Protein AF-A0A9J7NCS4-F1 (afdb_monomer_lite)

pLDDT: mean 70.05, std 16.65, range [38.34, 91.81]

Radius of gyration: 32.11 Å; chains: 1; bounding box: 104×28×66 Å

Foldseek 3Di:
DDDDDDDDDDDDDPDPPPPPPDPPPPCPPPDPPPLAFAADPADPPRGHDAQDWDWGADDLFIWIWHQHSVYIDTDGDFAAWADEDPLCCVPPNIGGAQDWDWDDSDVQWIWIWGHPGHHTDTDTDGPPDPPD

Organism: Branchiostoma floridae (NCBI:txid7739)

Sequence (132 aa):
MFQLTVLLVVVTVASAATIATRPTTTFRPTTTYYVPGCESQMSWPTQHGLGETWHEQFEGFCQDCVCLATGKQCEPCPPRECFRPMDILYGHGILAAGESAIIELSPDNCVLCHCQDYWAQCNDYPCDGIIA

Structure (mmCIF, N/CA/C/O backbone):
data_AF-A0A9J7NCS4-F1
#
_entry.id   AF-A0A9J7NCS4-F1
#
loop_
_atom_site.group_PDB
_atom_site.id
_atom_site.type_symbol
_atom_site.label_atom_id
_atom_site.label_alt_id
_atom_site.label_comp_id
_atom_site.label_asym_id
_atom_site.label_entity_id
_atom_site.label_seq_id
_atom_site.pdbx_PDB_ins_code
_atom_site.Cartn_x
_atom_site.Cartn_y
_atom_site.Cartn_z
_atom_site.occupancy
_atom_site.B_iso_or_equiv
_atom_site.auth_seq_id
_atom_site.auth_comp_id
_atom_site.auth_asym_id
_atom_site.auth_atom_id
_atom_site.pdbx_PDB_model_num
ATOM 1 N N . MET A 1 1 ? -83.561 -10.449 1.401 1.00 42.81 1 MET A N 1
ATOM 2 C CA . MET A 1 1 ? -82.739 -9.274 1.756 1.00 42.81 1 MET A CA 1
ATOM 3 C C . MET A 1 1 ? -82.250 -9.482 3.179 1.00 42.81 1 MET A C 1
ATOM 5 O O . MET A 1 1 ? -83.057 -9.390 4.090 1.00 42.81 1 MET A O 1
ATOM 9 N N . PHE A 1 2 ? -80.988 -9.867 3.361 1.00 38.34 2 PHE A N 1
ATOM 10 C CA . PHE A 1 2 ? -80.372 -10.026 4.681 1.00 38.34 2 PHE A CA 1
ATOM 11 C C . PHE A 1 2 ? -79.379 -8.875 4.866 1.00 38.34 2 PHE A C 1
ATOM 13 O O . PHE A 1 2 ? -78.442 -8.754 4.081 1.00 38.34 2 PHE A O 1
ATOM 20 N N . GLN A 1 3 ? -79.619 -8.004 5.850 1.00 41.12 3 GLN A N 1
ATOM 21 C CA . GLN A 1 3 ? -78.653 -6.997 6.289 1.00 41.12 3 GLN A CA 1
ATOM 22 C C . GLN A 1 3 ? -77.806 -7.588 7.419 1.00 41.12 3 GLN A C 1
ATOM 24 O O . GLN A 1 3 ? -78.346 -8.022 8.433 1.00 41.12 3 GLN A O 1
ATOM 29 N N . LEU A 1 4 ? -76.485 -7.616 7.227 1.00 42.12 4 LEU A N 1
ATOM 30 C CA . LEU A 1 4 ? -75.518 -7.907 8.282 1.00 42.12 4 LEU A CA 1
ATOM 31 C C . LEU A 1 4 ? -75.200 -6.610 9.033 1.00 42.12 4 LEU A C 1
ATOM 33 O O . LEU A 1 4 ? -74.600 -5.695 8.474 1.00 42.12 4 LEU A O 1
ATOM 37 N N . THR A 1 5 ? -75.567 -6.548 10.308 1.00 57.81 5 THR A N 1
ATOM 38 C CA . THR A 1 5 ? -75.100 -5.527 11.250 1.00 57.81 5 THR A CA 1
ATOM 39 C C . THR A 1 5 ? -73.780 -5.991 11.863 1.00 57.81 5 THR A C 1
ATOM 41 O O . THR A 1 5 ? -73.739 -6.962 12.615 1.00 57.81 5 THR A O 1
ATOM 44 N N . VAL A 1 6 ? -72.684 -5.307 11.534 1.00 49.38 6 VAL A N 1
ATOM 45 C CA . VAL A 1 6 ? -71.360 -5.556 12.122 1.00 49.38 6 VAL A CA 1
ATOM 46 C C . VAL A 1 6 ? -71.248 -4.756 13.422 1.00 49.38 6 VAL A C 1
ATOM 48 O O . VAL A 1 6 ? -71.234 -3.527 13.397 1.00 49.38 6 VAL A O 1
ATOM 51 N N . LEU A 1 7 ? -71.188 -5.451 14.562 1.00 41.81 7 LEU A N 1
ATOM 52 C CA . LEU A 1 7 ? -70.916 -4.850 15.869 1.00 41.81 7 LEU A CA 1
ATOM 53 C C . LEU A 1 7 ? -69.405 -4.597 16.008 1.00 41.81 7 LEU A C 1
ATOM 55 O O . LEU A 1 7 ? -68.617 -5.536 16.111 1.00 41.81 7 LEU A O 1
ATOM 59 N N . LEU A 1 8 ? -69.000 -3.328 16.021 1.00 43.75 8 LEU A N 1
ATOM 60 C CA . LEU A 1 8 ? -67.638 -2.907 16.355 1.00 43.75 8 LEU A CA 1
ATOM 61 C C . LEU A 1 8 ? -67.464 -2.908 17.879 1.00 43.75 8 LEU A C 1
ATOM 63 O O . LEU A 1 8 ? -68.004 -2.052 18.578 1.00 43.75 8 LEU A O 1
ATOM 67 N N . VAL A 1 9 ? -66.702 -3.872 18.396 1.00 43.19 9 VAL A N 1
ATOM 68 C CA . VAL A 1 9 ? -66.280 -3.907 19.802 1.00 43.19 9 VAL A CA 1
ATOM 69 C C . VAL A 1 9 ? -65.048 -3.014 19.953 1.00 43.19 9 VAL A C 1
ATOM 71 O O . VAL A 1 9 ? -63.955 -3.367 19.518 1.00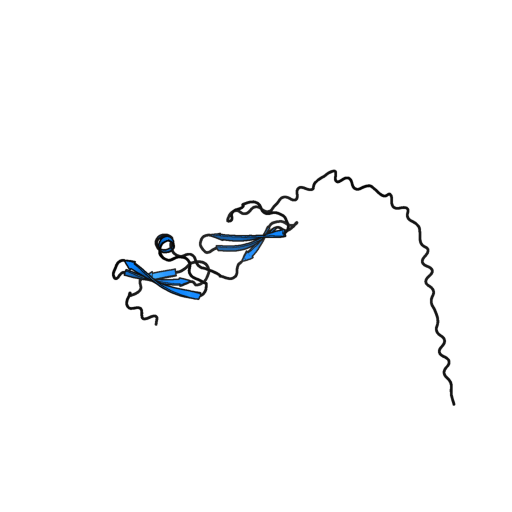 43.19 9 VAL A O 1
ATOM 74 N N . VAL A 1 10 ? -65.227 -1.840 20.558 1.00 46.53 10 VAL A N 1
ATOM 75 C CA . VAL A 1 10 ? -64.127 -0.940 20.927 1.00 46.53 10 VAL A CA 1
ATOM 76 C C . VAL A 1 10 ? -63.575 -1.385 22.279 1.00 46.53 10 VAL A C 1
ATOM 78 O O . VAL A 1 10 ? -64.222 -1.218 23.310 1.00 46.53 10 VAL A O 1
ATOM 81 N N . VAL A 1 11 ? -62.376 -1.964 22.280 1.00 46.53 11 VAL A N 1
ATOM 82 C CA . 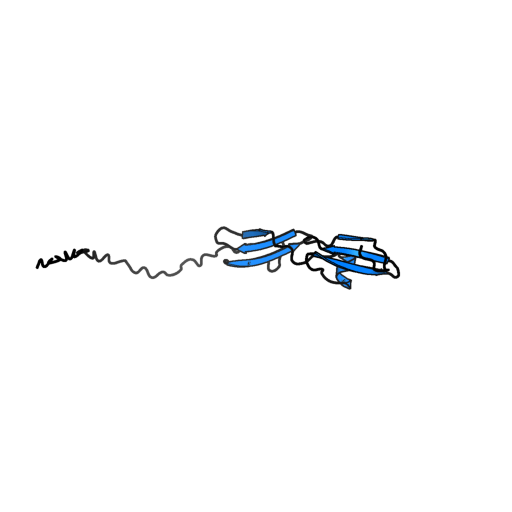VAL A 1 11 ? -61.633 -2.282 23.506 1.00 46.53 11 VAL A CA 1
ATOM 83 C C . VAL A 1 11 ? -60.864 -1.030 23.927 1.00 46.53 11 VAL A C 1
ATOM 85 O O . VAL A 1 11 ? -59.835 -0.696 23.345 1.00 46.53 11 VAL A O 1
ATOM 88 N N . THR A 1 12 ? -61.365 -0.309 24.928 1.00 48.91 12 THR A N 1
ATOM 89 C CA . THR A 1 12 ? -60.632 0.801 25.549 1.00 48.91 12 THR A CA 1
ATOM 90 C C . THR A 1 12 ? -59.644 0.246 26.569 1.00 48.91 12 THR A C 1
ATOM 92 O O . THR A 1 12 ? -60.041 -0.213 27.641 1.00 48.91 12 THR A O 1
ATOM 95 N N . VAL A 1 13 ? -58.353 0.284 26.248 1.00 46.62 13 VAL A N 1
ATOM 96 C CA . VAL A 1 13 ? -57.288 -0.043 27.201 1.00 46.62 13 VAL A CA 1
ATOM 97 C C . VAL A 1 13 ? -57.092 1.162 28.123 1.00 46.62 13 VAL A C 1
ATOM 99 O O . VAL A 1 13 ? -56.501 2.168 27.736 1.00 46.62 13 VAL A O 1
ATOM 102 N N . ALA A 1 14 ? -57.633 1.087 29.339 1.00 44.09 14 ALA A N 1
ATOM 103 C CA . ALA A 1 14 ? -57.356 2.056 30.393 1.00 44.09 14 ALA A CA 1
ATOM 104 C C . ALA A 1 14 ? -55.980 1.748 31.002 1.00 44.09 14 ALA A C 1
ATOM 106 O O . ALA A 1 14 ? -55.863 0.997 31.969 1.00 44.09 14 ALA A O 1
ATOM 107 N N . SER A 1 15 ? -54.923 2.303 30.416 1.00 48.19 15 SER A N 1
ATOM 108 C CA . SER A 1 15 ? -53.588 2.257 31.011 1.00 48.19 15 SER A CA 1
ATOM 109 C C . SER A 1 15 ? -53.519 3.301 32.124 1.00 48.19 15 SER A C 1
ATOM 111 O O . SER A 1 15 ? -53.466 4.501 31.858 1.00 48.19 15 SER A O 1
ATOM 113 N N . ALA A 1 16 ? -53.553 2.846 33.376 1.00 43.69 16 ALA A N 1
ATOM 114 C CA . ALA A 1 16 ? -53.290 3.678 34.541 1.00 43.69 16 ALA A CA 1
ATOM 115 C C . ALA A 1 16 ? -51.898 4.317 34.400 1.00 43.69 16 ALA A C 1
ATOM 117 O O . ALA A 1 16 ? -50.878 3.636 34.480 1.00 43.69 16 ALA A O 1
ATOM 118 N N . ALA A 1 17 ? -51.858 5.627 34.157 1.00 40.81 17 ALA A N 1
ATOM 119 C CA . ALA A 1 17 ? -50.626 6.399 34.168 1.00 40.81 17 ALA A CA 1
ATOM 120 C C . ALA A 1 17 ? -50.177 6.568 35.624 1.00 40.81 17 ALA A C 1
ATOM 122 O O . ALA A 1 17 ? -50.567 7.509 36.314 1.00 40.81 17 ALA A O 1
ATOM 123 N N . THR A 1 18 ? -49.365 5.636 36.116 1.00 46.00 18 THR A N 1
ATOM 124 C CA . THR A 1 18 ? -48.553 5.867 37.308 1.00 46.00 18 THR A CA 1
ATOM 125 C C . THR A 1 18 ? -47.560 6.974 36.973 1.00 46.00 18 THR A C 1
ATOM 127 O O . THR A 1 18 ? -46.587 6.768 36.249 1.00 46.00 18 THR A O 1
ATOM 130 N N . ILE A 1 19 ? -47.825 8.179 37.478 1.00 46.31 19 ILE A N 1
ATOM 131 C CA . ILE A 1 19 ? -46.886 9.299 37.423 1.00 46.31 19 ILE A CA 1
ATOM 132 C C . ILE A 1 19 ? -45.726 8.942 38.355 1.00 46.31 19 ILE A C 1
ATOM 134 O O . ILE A 1 19 ? -45.731 9.252 39.543 1.00 46.31 19 ILE A O 1
ATOM 138 N N . ALA A 1 20 ? -44.732 8.244 37.814 1.00 44.00 20 ALA A N 1
ATOM 139 C CA . ALA A 1 20 ? -43.420 8.168 38.423 1.00 44.00 20 ALA A CA 1
ATOM 140 C C . ALA A 1 20 ? -42.763 9.537 38.220 1.00 44.00 20 ALA A C 1
ATOM 142 O O . ALA A 1 20 ? -42.291 9.860 37.128 1.00 44.00 20 ALA A O 1
ATOM 143 N N . THR A 1 21 ? -42.763 10.372 39.258 1.00 45.81 21 THR A N 1
ATOM 144 C CA . THR A 1 21 ? -41.918 11.566 39.328 1.00 45.81 21 THR A CA 1
ATOM 145 C C . THR A 1 21 ? -40.460 11.117 39.282 1.00 45.81 21 THR A C 1
ATOM 147 O O . THR A 1 21 ? -39.836 10.814 40.296 1.00 45.81 21 THR A O 1
ATOM 150 N N . ARG A 1 22 ? -39.918 11.020 38.065 1.00 45.09 22 ARG A N 1
ATOM 151 C CA . ARG A 1 22 ? -38.496 10.793 37.825 1.00 45.09 22 ARG A CA 1
ATOM 152 C C . ARG A 1 22 ? -37.751 11.995 38.410 1.00 45.09 22 ARG A C 1
ATOM 154 O O . ARG A 1 22 ? -38.031 13.114 37.979 1.00 45.09 22 ARG A O 1
ATOM 161 N N . PRO A 1 23 ? -36.823 11.817 39.363 1.00 44.28 23 PRO A N 1
ATOM 162 C CA . PRO A 1 23 ? -35.970 12.920 39.763 1.00 44.28 23 PRO A CA 1
ATOM 163 C C . PRO A 1 23 ? -35.190 13.364 38.523 1.00 44.28 23 PRO A C 1
ATOM 165 O O . PRO A 1 23 ? -34.471 12.572 37.911 1.00 44.28 23 PRO A O 1
ATOM 168 N N . THR A 1 24 ? -35.361 14.621 38.115 1.00 47.25 24 THR A N 1
ATOM 169 C CA . THR A 1 24 ? -34.471 15.285 37.163 1.00 47.25 24 THR A CA 1
ATOM 170 C C . THR A 1 24 ? -33.130 15.470 37.855 1.00 47.25 24 THR A C 1
ATOM 172 O O . THR A 1 24 ? -32.820 16.520 38.409 1.00 47.25 24 THR A O 1
ATOM 175 N N . THR A 1 25 ? -32.326 14.411 37.861 1.00 47.41 25 THR A N 1
ATOM 176 C CA . THR A 1 25 ? -30.895 14.531 38.094 1.00 47.41 25 THR A CA 1
ATOM 177 C C . THR A 1 25 ? -30.335 15.326 36.929 1.00 47.41 25 THR A C 1
ATOM 179 O O . THR A 1 25 ? -30.209 14.808 35.818 1.00 47.41 25 THR A O 1
ATOM 182 N N . THR A 1 26 ? -30.047 16.602 37.169 1.00 48.09 26 THR A N 1
ATOM 183 C CA . THR A 1 26 ? -29.232 17.421 36.280 1.00 48.09 26 THR A CA 1
ATOM 184 C C . THR A 1 26 ? -27.916 16.679 36.093 1.00 48.09 26 THR A C 1
ATOM 186 O O . THR A 1 26 ? -27.114 16.586 37.023 1.00 48.09 26 THR A O 1
ATOM 189 N N . PHE A 1 27 ? -27.732 16.066 34.924 1.00 46.50 27 PHE A N 1
ATOM 190 C CA . PHE A 1 27 ? -26.508 15.360 34.578 1.00 46.50 27 PHE A CA 1
ATOM 191 C C . PHE A 1 27 ? -25.410 16.412 34.451 1.00 46.50 27 PHE A C 1
ATOM 193 O O . PHE A 1 27 ? -25.237 17.045 33.414 1.00 46.50 27 PHE A O 1
ATOM 200 N N . ARG A 1 28 ? -24.715 16.672 35.554 1.00 44.41 28 ARG A N 1
ATOM 201 C CA . ARG A 1 28 ? -23.448 17.384 35.528 1.00 44.41 28 ARG A CA 1
ATOM 202 C C . ARG A 1 28 ? -22.431 16.333 35.083 1.00 44.41 28 ARG A C 1
ATOM 204 O O . ARG A 1 28 ? -22.267 15.364 35.821 1.00 44.41 28 ARG A O 1
ATOM 211 N N . PRO A 1 29 ? -21.805 16.441 33.899 1.00 44.59 29 PRO A N 1
ATOM 212 C CA . PRO A 1 29 ? -20.784 15.484 33.504 1.00 44.59 29 PRO A CA 1
ATOM 213 C C . PRO A 1 29 ? -19.593 15.676 34.446 1.00 44.59 29 PRO A C 1
ATOM 215 O O . PRO A 1 29 ? -18.776 16.572 34.266 1.00 44.59 29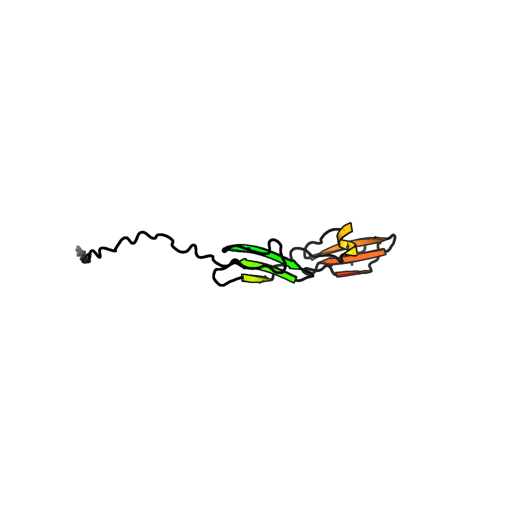 PRO A O 1
ATOM 218 N N . THR A 1 30 ? -19.531 14.885 35.516 1.00 51.28 30 THR A N 1
ATOM 219 C CA . THR A 1 30 ? -18.413 14.886 36.474 1.00 51.28 30 THR A CA 1
ATOM 220 C C . THR A 1 30 ? -17.226 14.069 35.966 1.00 51.28 30 THR A C 1
ATOM 222 O O . THR A 1 30 ? -16.208 13.963 36.641 1.00 51.28 30 THR A O 1
ATOM 225 N N . THR A 1 31 ? -17.344 13.499 34.771 1.00 49.25 31 THR A N 1
ATOM 226 C CA . THR A 1 31 ? -16.296 12.748 34.093 1.00 49.25 31 THR A CA 1
ATOM 227 C C . THR A 1 31 ? -16.495 12.957 32.601 1.00 49.25 31 THR A C 1
ATOM 229 O O . THR A 1 31 ? -17.412 12.404 31.997 1.00 49.25 31 THR A O 1
ATOM 232 N N . THR A 1 32 ? -15.651 13.782 31.986 1.00 48.28 32 THR A N 1
ATOM 233 C CA . THR A 1 32 ? -15.359 13.608 30.565 1.00 48.28 32 THR A CA 1
ATOM 234 C C . THR A 1 32 ? -14.753 12.214 30.486 1.00 48.28 32 THR A C 1
ATOM 236 O O . THR A 1 32 ? -13.625 12.022 30.934 1.00 48.28 32 THR A O 1
ATOM 239 N N . TYR A 1 33 ? -15.529 11.211 30.068 1.00 43.34 33 TYR A N 1
ATOM 240 C CA . TYR A 1 33 ? -14.971 9.896 29.790 1.00 43.34 33 TYR A CA 1
ATOM 241 C C . TYR A 1 33 ? -13.938 10.124 28.696 1.00 43.34 33 TYR A C 1
ATOM 243 O O . TYR A 1 33 ? -14.293 10.382 27.547 1.00 43.34 33 TYR A O 1
ATOM 251 N N . TYR A 1 34 ? -12.665 10.135 29.079 1.00 48.91 34 TYR A N 1
ATOM 252 C CA . TYR A 1 34 ? -11.580 10.035 28.129 1.00 48.91 34 TYR A CA 1
ATOM 253 C C . TYR A 1 34 ? -11.741 8.648 27.533 1.00 48.91 34 TYR A C 1
ATOM 255 O O . TYR A 1 34 ? -11.371 7.660 28.165 1.00 48.91 34 TYR A O 1
ATOM 263 N N . VAL A 1 35 ? -12.425 8.548 26.395 1.00 54.25 35 VAL A N 1
ATOM 264 C CA . VAL A 1 35 ? -12.393 7.293 25.664 1.00 54.25 35 VAL A CA 1
ATOM 265 C C . VAL A 1 35 ? -10.981 7.215 25.113 1.00 54.25 35 VAL A C 1
ATOM 267 O O . VAL A 1 35 ? -10.609 8.120 24.360 1.00 54.25 35 VAL A O 1
ATOM 270 N N . PRO A 1 36 ? -10.162 6.240 25.552 1.00 67.25 36 PRO A N 1
ATOM 271 C CA . PRO A 1 36 ? -8.821 6.118 25.022 1.00 67.25 36 PRO A CA 1
ATOM 272 C C . PRO A 1 36 ? -8.960 5.968 23.510 1.00 67.25 36 PRO A C 1
ATOM 274 O O . PRO A 1 36 ? -9.724 5.129 23.031 1.00 67.25 36 PRO A O 1
ATOM 277 N N . GLY A 1 37 ? -8.298 6.861 22.779 1.00 78.62 37 GLY A N 1
ATOM 278 C CA . GLY A 1 37 ? -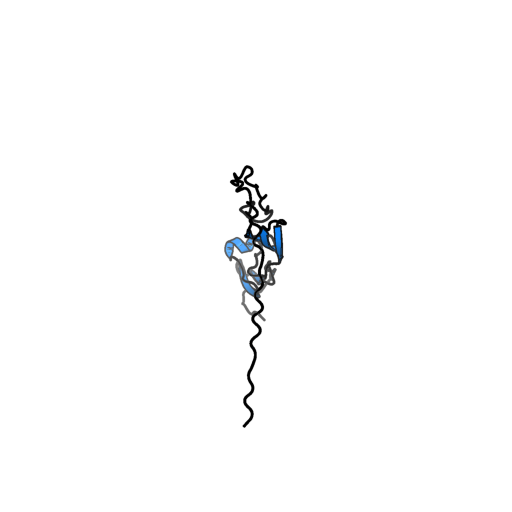8.189 6.742 21.337 1.00 78.62 37 GLY A CA 1
ATOM 279 C C . GLY A 1 37 ? -7.514 5.428 20.957 1.00 78.62 37 GLY A C 1
ATOM 280 O O . GLY A 1 37 ? -7.006 4.683 21.801 1.00 78.62 37 GLY A O 1
ATOM 281 N N . CYS A 1 38 ? -7.507 5.142 19.668 1.00 85.12 38 CYS A N 1
ATOM 282 C CA . CYS A 1 38 ? -6.794 3.998 19.137 1.00 85.12 38 CYS A CA 1
ATOM 283 C C . CYS A 1 38 ? -5.403 4.429 18.691 1.00 85.12 38 CYS A C 1
ATOM 285 O O . CYS A 1 38 ? -5.245 5.452 18.026 1.00 85.12 38 CYS A O 1
ATOM 287 N N . GLU A 1 39 ? -4.400 3.636 19.056 1.00 85.12 39 GLU A N 1
ATOM 288 C CA . GLU A 1 39 ? -3.026 3.868 18.632 1.00 85.12 39 GLU A CA 1
ATOM 289 C C . GLU A 1 39 ? -2.761 3.206 17.275 1.00 85.12 39 GLU A C 1
ATOM 291 O O . GLU A 1 39 ? -3.102 2.039 17.045 1.00 85.12 39 GLU A O 1
ATOM 296 N N . SER A 1 40 ? -2.126 3.960 16.386 1.00 81.50 40 SER A N 1
ATOM 297 C CA . SER A 1 40 ? -1.525 3.457 15.161 1.00 81.50 40 SER A CA 1
ATOM 298 C C . SER A 1 40 ? -0.019 3.310 15.342 1.00 81.50 40 SER A C 1
ATOM 300 O O . SER A 1 40 ? 0.654 4.211 15.841 1.00 81.50 40 SER A O 1
ATOM 302 N N . GLN A 1 41 ? 0.509 2.166 14.907 1.00 74.69 41 GLN A N 1
ATOM 303 C CA . GLN A 1 41 ? 1.950 1.898 14.881 1.00 74.69 41 GLN A CA 1
ATOM 304 C C . GLN A 1 41 ? 2.571 2.171 13.504 1.00 74.69 41 GLN A C 1
ATOM 306 O O . GLN A 1 41 ? 3.792 2.156 13.373 1.00 74.69 41 GLN A O 1
ATOM 311 N N . MET A 1 42 ? 1.742 2.381 12.475 1.00 71.44 42 MET A N 1
ATOM 312 C CA . MET A 1 42 ? 2.154 2.356 11.064 1.00 71.44 42 MET A CA 1
ATOM 313 C C . MET A 1 42 ? 1.625 3.549 10.254 1.00 71.44 42 MET A C 1
ATOM 315 O O . MET A 1 42 ? 1.897 3.650 9.063 1.00 71.44 42 MET A O 1
ATOM 319 N N . SER A 1 43 ? 0.891 4.470 10.879 1.00 67.56 43 SER A N 1
ATOM 320 C CA . SER A 1 43 ? 0.407 5.704 10.256 1.00 67.56 43 SER A CA 1
ATOM 321 C C . SER A 1 43 ? 0.644 6.909 11.161 1.00 67.56 43 SER A C 1
ATOM 323 O O . SER A 1 43 ? 0.705 6.799 12.385 1.00 67.56 43 SER A O 1
ATOM 325 N N . TRP A 1 44 ? 0.762 8.079 10.535 1.00 67.44 44 TRP A N 1
ATOM 326 C CA . TRP A 1 44 ? 0.710 9.372 11.211 1.00 67.44 44 TRP A CA 1
ATOM 327 C C . TRP A 1 44 ? -0.606 10.071 10.851 1.00 67.44 44 TRP A C 1
ATOM 329 O O . TRP A 1 44 ? -0.935 10.124 9.665 1.00 67.44 44 TRP A O 1
ATOM 339 N N . PRO A 1 45 ? -1.346 10.641 11.819 1.00 77.69 45 PRO A N 1
ATOM 340 C CA . PRO A 1 45 ? -1.066 10.682 13.261 1.00 77.69 45 PRO A CA 1
ATOM 341 C C . PRO A 1 45 ? -1.127 9.295 13.923 1.00 77.69 45 PRO A C 1
ATOM 343 O O . PRO A 1 45 ? -1.787 8.402 13.417 1.00 77.69 45 PRO A O 1
ATOM 346 N N . THR A 1 46 ? -0.430 9.119 15.051 1.00 83.06 46 THR A N 1
ATOM 347 C CA . THR A 1 46 ? -0.371 7.836 15.783 1.00 83.06 46 THR A CA 1
ATOM 348 C C . THR A 1 46 ? -1.537 7.631 16.750 1.00 83.06 46 THR A C 1
ATOM 350 O O . THR A 1 46 ? -1.648 6.581 17.371 1.00 83.06 46 THR A O 1
ATOM 353 N N . GLN A 1 47 ? -2.396 8.634 16.925 1.00 85.62 47 GLN A N 1
ATOM 354 C CA . GLN A 1 47 ? -3.529 8.611 17.847 1.00 85.62 47 GLN A CA 1
ATOM 355 C C . GLN A 1 47 ? -4.792 8.991 17.088 1.00 85.62 47 GLN A C 1
ATOM 357 O O . GLN A 1 47 ? -4.844 10.064 16.486 1.00 85.62 47 GLN A O 1
ATOM 362 N N . HIS A 1 48 ? -5.799 8.127 17.169 1.00 85.81 48 HIS A N 1
ATOM 363 C CA . HIS A 1 48 ? -7.067 8.271 16.464 1.00 85.81 48 HIS A CA 1
ATOM 364 C C . HIS A 1 48 ? -8.233 8.329 17.447 1.00 85.81 48 HIS A C 1
ATOM 366 O O . HIS A 1 48 ? -8.294 7.569 18.419 1.00 85.81 48 HIS A O 1
ATOM 372 N N . GLY A 1 49 ? -9.169 9.240 17.202 1.00 87.50 49 GLY A N 1
ATOM 373 C CA . GLY A 1 49 ? -10.384 9.377 17.996 1.00 87.50 49 GLY A CA 1
ATOM 374 C C . GLY A 1 49 ? -11.397 8.266 17.712 1.00 87.50 49 GLY A C 1
ATOM 375 O O . GLY A 1 49 ? -11.336 7.582 16.696 1.00 87.50 49 GLY A O 1
ATOM 376 N N . LEU A 1 50 ? -12.382 8.102 18.597 1.00 89.31 50 LEU A N 1
ATOM 377 C CA . LEU A 1 50 ? -13.507 7.200 18.340 1.00 89.31 50 LEU A CA 1
ATOM 378 C C . LEU A 1 50 ? -14.229 7.542 17.030 1.00 89.31 50 LEU A C 1
ATOM 380 O O . LEU A 1 50 ? -14.585 8.695 16.791 1.00 89.31 50 LEU A O 1
ATOM 384 N N . GLY A 1 51 ? -14.527 6.514 16.240 1.00 85.81 51 GLY A N 1
ATOM 385 C CA . GLY A 1 51 ? -15.182 6.621 14.938 1.00 85.81 51 GLY A CA 1
ATOM 386 C C . GLY A 1 51 ? -14.254 7.073 13.813 1.00 85.81 51 GLY A C 1
ATOM 387 O O . GLY A 1 51 ? -14.676 7.080 12.660 1.00 85.81 51 GLY A O 1
ATOM 388 N N . GLU A 1 52 ? -13.007 7.432 14.123 1.00 88.69 52 GLU A N 1
ATOM 389 C CA . GLU A 1 52 ? -12.012 7.761 13.114 1.00 88.69 52 GLU A CA 1
ATOM 390 C C . GLU A 1 52 ? -11.584 6.498 12.366 1.00 88.69 52 GLU A C 1
ATOM 392 O O . GLU A 1 52 ? -11.400 5.429 12.958 1.00 88.69 52 GLU A O 1
ATOM 397 N N . THR A 1 53 ? -11.435 6.649 11.054 1.00 89.62 53 THR A N 1
ATOM 398 C CA . THR A 1 53 ? -10.922 5.626 10.149 1.00 89.62 53 THR A CA 1
ATOM 399 C C . THR A 1 53 ? -9.615 6.101 9.547 1.00 89.62 53 THR A C 1
ATOM 401 O O . THR A 1 53 ? -9.526 7.257 9.126 1.00 89.62 53 THR A O 1
ATOM 404 N N . TRP A 1 54 ? -8.629 5.221 9.452 1.00 86.69 54 TRP A N 1
ATOM 405 C CA . TRP A 1 54 ? -7.337 5.544 8.860 1.00 86.69 54 TRP A CA 1
ATOM 406 C C . TRP A 1 54 ? -6.767 4.356 8.099 1.00 86.69 54 TRP A C 1
ATOM 408 O O . TRP A 1 54 ? -7.220 3.220 8.232 1.00 86.69 54 TRP A O 1
ATOM 418 N N . HIS A 1 55 ? -5.763 4.661 7.289 1.00 84.62 55 HIS A N 1
ATOM 419 C CA . HIS A 1 55 ? -5.089 3.715 6.425 1.00 84.62 55 HIS A CA 1
ATOM 420 C C . HIS A 1 55 ? -3.674 3.469 6.946 1.00 84.62 55 HIS A C 1
ATOM 422 O O . HIS A 1 55 ? -2.917 4.422 7.152 1.00 84.62 55 HIS A O 1
ATOM 428 N N . GLU A 1 56 ? -3.319 2.205 7.165 1.00 83.94 56 GLU A N 1
ATOM 429 C CA . GLU A 1 56 ? -1.960 1.790 7.513 1.00 83.94 56 GLU A CA 1
ATOM 430 C C . GLU A 1 56 ? -1.365 1.013 6.346 1.00 83.94 56 GLU A C 1
ATOM 432 O O . GLU A 1 56 ? -1.893 -0.031 5.966 1.00 83.94 56 GLU A O 1
ATOM 437 N N . GLN A 1 57 ? -0.254 1.513 5.803 1.00 74.88 57 GLN A N 1
ATOM 438 C CA . GLN A 1 57 ? 0.456 0.879 4.700 1.00 74.88 57 GLN A CA 1
ATOM 439 C C . GLN A 1 57 ? 1.958 0.868 4.985 1.00 74.88 57 GLN A C 1
ATOM 441 O O . GLN A 1 57 ? 2.568 1.923 5.171 1.00 74.88 57 GLN A O 1
ATOM 446 N N . PHE A 1 58 ? 2.558 -0.320 5.024 1.00 70.75 58 PHE A N 1
ATOM 447 C CA . PHE A 1 58 ? 3.998 -0.484 5.227 1.00 70.75 58 PHE A CA 1
ATOM 448 C C . PHE A 1 58 ? 4.497 -1.761 4.546 1.00 70.75 58 PHE A C 1
ATOM 450 O O . PHE A 1 58 ? 3.955 -2.828 4.803 1.00 70.75 58 PHE A O 1
ATOM 457 N N . GLU A 1 59 ? 5.515 -1.654 3.682 1.00 65.88 59 GLU A N 1
ATOM 458 C CA . GLU A 1 59 ? 6.220 -2.779 3.028 1.00 65.88 59 GLU A CA 1
ATOM 459 C C . GLU A 1 59 ? 5.335 -3.981 2.652 1.00 65.88 59 GLU A C 1
ATOM 461 O O . GLU A 1 59 ? 5.516 -5.102 3.123 1.00 65.88 59 GLU A O 1
ATOM 466 N N . GLY A 1 60 ? 4.344 -3.759 1.792 1.00 61.97 60 GLY A N 1
ATOM 467 C CA . GLY A 1 60 ? 3.508 -4.853 1.303 1.00 61.97 60 GLY A CA 1
ATOM 468 C C . GLY A 1 60 ? 2.362 -5.266 2.240 1.00 61.97 60 GLY A C 1
ATOM 469 O O . GLY A 1 60 ? 1.543 -6.103 1.868 1.00 61.97 60 GLY A O 1
ATOM 470 N N . PHE A 1 61 ? 2.280 -4.682 3.435 1.00 71.50 61 PHE A N 1
ATOM 471 C CA . PHE A 1 61 ? 1.167 -4.831 4.363 1.00 71.50 61 PHE A CA 1
ATOM 472 C C . PHE A 1 61 ? 0.241 -3.619 4.269 1.00 71.50 61 PHE A C 1
ATOM 474 O O . PHE A 1 61 ? 0.698 -2.473 4.241 1.00 71.50 61 PHE A O 1
ATOM 481 N N . CYS A 1 62 ? -1.064 -3.878 4.235 1.00 78.88 62 CYS A N 1
ATOM 482 C CA . CYS A 1 62 ? -2.077 -2.839 4.228 1.00 78.88 62 CYS A CA 1
ATOM 483 C C . CYS A 1 62 ? -3.281 -3.245 5.055 1.00 78.88 62 CYS A C 1
ATOM 485 O O . CYS A 1 62 ? -3.807 -4.354 4.901 1.00 78.88 62 CYS A O 1
ATOM 487 N N . GLN A 1 63 ? -3.759 -2.309 5.866 1.00 86.12 63 GLN A N 1
ATOM 488 C CA . GLN A 1 63 ? -5.037 -2.445 6.536 1.00 86.12 63 GLN A CA 1
ATOM 489 C C . GLN A 1 63 ? -5.779 -1.111 6.646 1.00 86.12 63 GLN A C 1
ATOM 491 O O . GLN A 1 63 ? -5.189 -0.064 6.925 1.00 86.12 63 GLN A O 1
ATOM 496 N N . ASP A 1 64 ? -7.091 -1.177 6.451 1.00 87.69 64 ASP A N 1
ATOM 497 C CA . ASP A 1 64 ? -8.005 -0.084 6.744 1.00 87.69 64 ASP A CA 1
ATOM 498 C C . ASP A 1 64 ? -8.524 -0.294 8.168 1.00 87.69 64 ASP A C 1
ATOM 500 O O . ASP A 1 64 ? -9.101 -1.334 8.500 1.00 87.69 64 ASP A O 1
ATOM 504 N N . CYS A 1 65 ? -8.273 0.681 9.034 1.00 89.81 65 CYS A N 1
ATOM 505 C CA . CYS A 1 65 ? -8.561 0.594 10.456 1.00 89.81 65 CYS A CA 1
ATOM 506 C C . CYS A 1 65 ? -9.651 1.577 10.872 1.00 89.81 65 CYS A C 1
ATOM 508 O O . CYS A 1 65 ? -9.786 2.665 10.313 1.00 89.81 65 CYS A O 1
ATOM 510 N N . VAL A 1 66 ? -10.402 1.204 11.906 1.00 91.81 66 VAL A N 1
ATOM 511 C CA . VAL A 1 66 ? -11.405 2.037 12.569 1.00 91.81 66 VAL A CA 1
ATOM 512 C C . VAL A 1 66 ? -11.244 1.959 14.082 1.00 91.81 66 VAL A C 1
ATOM 514 O O . VAL A 1 66 ? -11.004 0.888 14.653 1.00 91.81 66 VAL A O 1
ATOM 517 N N . CYS A 1 67 ? -11.400 3.098 14.752 1.00 91.38 67 CYS A N 1
ATOM 518 C CA . CYS A 1 67 ? -11.398 3.143 16.204 1.00 91.38 67 CYS A CA 1
ATOM 519 C C . CYS A 1 67 ? -12.816 2.997 16.747 1.00 91.38 67 CYS A C 1
ATOM 521 O O . CYS A 1 67 ? -13.638 3.908 16.634 1.00 91.38 67 CYS A O 1
ATOM 523 N N . LEU A 1 68 ? -13.117 1.859 17.365 1.00 88.31 68 LEU A N 1
ATOM 524 C CA . LEU A 1 68 ? -14.409 1.609 17.996 1.00 88.31 68 LEU A CA 1
ATOM 525 C C . LEU A 1 68 ? -14.286 1.675 19.518 1.00 88.31 68 LEU A C 1
ATOM 527 O O . LEU A 1 68 ? -13.199 1.606 20.082 1.00 88.31 68 LEU A O 1
ATOM 531 N N . ALA A 1 69 ? -15.425 1.724 20.211 1.00 84.25 69 ALA A N 1
ATOM 532 C CA . ALA A 1 69 ? -15.455 1.656 21.675 1.00 84.25 69 ALA A CA 1
ATOM 533 C C . ALA A 1 69 ? -14.839 0.356 22.235 1.00 84.25 69 ALA A C 1
ATOM 535 O O . ALA A 1 69 ? -14.453 0.303 23.399 1.00 84.25 69 ALA A O 1
ATOM 536 N N . THR A 1 70 ? -14.742 -0.689 21.408 1.00 84.25 70 THR A N 1
ATOM 537 C CA . THR A 1 70 ? -14.089 -1.968 21.720 1.00 84.25 70 THR A CA 1
ATOM 538 C C . THR A 1 70 ? -12.584 -1.977 21.432 1.00 84.25 70 THR A C 1
ATOM 540 O O . THR A 1 70 ? -11.932 -2.980 21.706 1.00 84.25 70 THR A O 1
ATOM 543 N N . GLY A 1 71 ? -12.037 -0.898 20.866 1.00 85.31 71 GLY A N 1
ATOM 544 C CA . GLY A 1 71 ? -10.650 -0.781 20.417 1.00 85.31 71 GLY A CA 1
ATOM 545 C C . GLY A 1 71 ? -10.510 -0.680 18.895 1.00 85.31 71 GLY A C 1
ATOM 546 O O . GLY A 1 71 ? -11.492 -0.521 18.166 1.00 85.31 71 GLY A O 1
ATOM 547 N N . LYS A 1 72 ? -9.262 -0.776 18.427 1.00 90.25 72 LYS A N 1
ATOM 548 C CA . LYS A 1 72 ? -8.884 -0.765 17.008 1.00 90.25 72 LYS A CA 1
ATOM 549 C C . LYS A 1 72 ? -9.377 -2.043 16.325 1.00 90.25 72 LYS A C 1
ATOM 551 O O . LYS A 1 72 ? -9.011 -3.141 16.741 1.00 90.25 72 LYS A O 1
ATOM 556 N N . GLN A 1 73 ? -10.178 -1.897 15.276 1.00 91.06 73 GLN A N 1
ATOM 557 C CA . GLN A 1 73 ? -10.495 -2.979 14.342 1.00 91.06 73 GLN A CA 1
ATOM 558 C C . GLN A 1 73 ? -9.894 -2.644 12.988 1.00 91.06 73 GLN A C 1
ATOM 560 O O . GLN A 1 73 ? -9.981 -1.497 12.562 1.00 91.06 73 GLN A O 1
ATOM 565 N N . CYS A 1 74 ? -9.290 -3.628 12.330 1.00 89.62 74 CYS A N 1
ATOM 566 C CA . CYS A 1 74 ? -8.704 -3.444 11.013 1.00 89.62 74 CYS A CA 1
ATOM 567 C C . CYS A 1 74 ? -9.085 -4.594 10.103 1.00 89.62 74 CYS A C 1
ATOM 569 O O . CYS A 1 74 ? -9.113 -5.751 10.531 1.00 89.62 74 CYS A O 1
ATOM 571 N N . GLU A 1 75 ? -9.336 -4.256 8.850 1.00 88.50 75 GLU A N 1
ATOM 572 C CA . GLU A 1 75 ? -9.537 -5.217 7.780 1.00 88.50 75 GLU A CA 1
ATOM 573 C C . GLU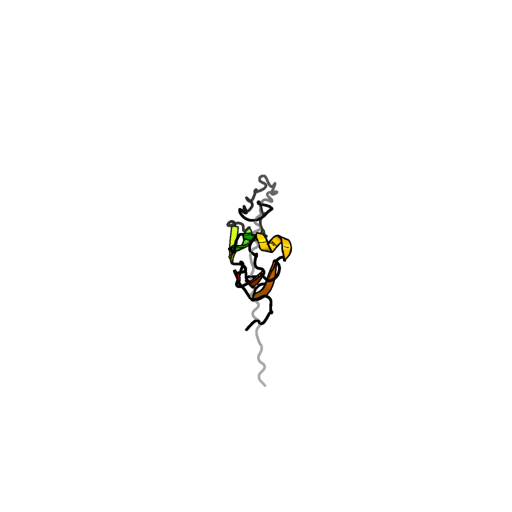 A 1 75 ? -8.402 -5.064 6.765 1.00 88.50 75 GLU A C 1
ATOM 575 O O . GLU A 1 75 ? -7.908 -3.950 6.563 1.00 88.50 75 GLU A O 1
ATOM 580 N N . PRO A 1 76 ? -7.953 -6.160 6.129 1.00 82.88 76 PRO A N 1
ATOM 581 C CA . PRO A 1 76 ? -7.027 -6.059 5.010 1.00 82.88 76 PRO A CA 1
ATOM 582 C C . PRO A 1 76 ? -7.607 -5.119 3.953 1.00 82.88 76 PRO A C 1
ATOM 584 O O . PRO A 1 76 ? -8.783 -5.246 3.598 1.00 82.88 76 PRO A O 1
ATOM 587 N N . CYS A 1 77 ? -6.799 -4.193 3.437 1.00 75.25 77 CYS A N 1
ATOM 588 C CA . CYS A 1 77 ? -7.276 -3.344 2.351 1.00 75.25 77 CYS A CA 1
ATOM 589 C C . CYS A 1 77 ? -7.557 -4.206 1.101 1.00 75.25 77 CYS A C 1
ATOM 591 O O . CYS A 1 77 ? -7.008 -5.302 0.939 1.00 75.25 77 CYS A O 1
ATOM 593 N N . PRO A 1 78 ? -8.373 -3.726 0.157 1.00 69.38 78 PRO A N 1
ATOM 594 C CA . PRO A 1 78 ? -8.195 -4.114 -1.233 1.00 69.38 78 PRO A CA 1
ATOM 595 C C . PRO A 1 78 ? -6.876 -3.505 -1.753 1.00 69.38 78 PRO A C 1
ATOM 597 O O . PRO A 1 78 ? -6.582 -2.353 -1.416 1.00 69.38 78 PRO A O 1
ATOM 600 N N . PRO A 1 79 ? -6.085 -4.217 -2.576 1.00 64.12 79 PRO A N 1
ATOM 601 C CA . PRO A 1 79 ? -4.888 -3.643 -3.180 1.00 64.12 79 PRO A CA 1
ATOM 602 C C . PRO A 1 79 ? -5.287 -2.449 -4.054 1.00 64.12 79 PRO A C 1
ATOM 604 O O . PRO A 1 79 ? -6.111 -2.574 -4.961 1.00 64.12 79 PRO A O 1
ATOM 607 N N . ARG A 1 80 ? -4.751 -1.266 -3.734 1.00 67.31 80 ARG A N 1
ATOM 608 C CA . ARG A 1 80 ? -5.001 -0.021 -4.484 1.00 67.31 80 ARG A CA 1
ATOM 609 C C . ARG A 1 80 ? -3.766 0.410 -5.260 1.00 67.31 80 ARG A C 1
ATOM 611 O O . ARG A 1 80 ? -3.871 0.760 -6.431 1.00 67.31 80 ARG A O 1
ATOM 618 N N . GLU A 1 81 ? -2.606 0.340 -4.614 1.00 72.19 81 GLU A N 1
ATOM 619 C CA . GLU A 1 81 ? -1.331 0.816 -5.138 1.00 72.19 81 GLU A CA 1
ATOM 620 C C . GLU A 1 81 ? -0.173 -0.027 -4.578 1.00 72.19 81 GLU A C 1
ATOM 622 O O . GLU A 1 81 ? -0.213 -0.457 -3.420 1.00 72.19 81 GLU A O 1
ATOM 627 N N . CYS A 1 82 ? 0.872 -0.228 -5.383 1.00 73.06 82 CYS A N 1
ATOM 628 C CA . CYS A 1 82 ? 2.107 -0.891 -4.986 1.00 73.06 82 CYS A CA 1
ATOM 629 C C . CYS A 1 82 ? 3.271 0.076 -4.834 1.00 73.06 82 CYS A C 1
ATOM 631 O O . CYS A 1 82 ? 3.578 0.861 -5.739 1.00 73.06 82 CYS A O 1
ATOM 633 N N . PHE A 1 83 ? 4.031 -0.118 -3.758 1.00 68.94 83 PHE A N 1
ATOM 634 C CA . PHE A 1 83 ? 5.368 0.448 -3.648 1.00 68.94 83 PHE A CA 1
ATOM 635 C C . PHE A 1 83 ? 6.343 -0.281 -4.566 1.00 68.94 83 PHE A C 1
ATOM 637 O O . PHE A 1 83 ? 6.307 -1.504 -4.701 1.00 68.94 83 PHE A O 1
ATOM 644 N N . ARG A 1 84 ? 7.231 0.490 -5.188 1.00 71.50 84 ARG A N 1
ATOM 645 C CA . ARG A 1 84 ? 8.399 -0.030 -5.902 1.00 71.50 84 ARG A CA 1
ATOM 646 C C . ARG A 1 84 ? 9.580 -0.127 -4.931 1.00 71.50 84 ARG A C 1
ATOM 648 O O . ARG A 1 84 ? 9.567 0.572 -3.914 1.00 71.50 84 ARG A O 1
ATOM 655 N N . PRO A 1 85 ? 10.611 -0.927 -5.253 1.00 69.81 85 PRO A N 1
ATOM 656 C CA . PRO A 1 85 ? 11.907 -0.835 -4.587 1.00 69.81 85 PRO A CA 1
ATOM 657 C C . PRO A 1 85 ? 12.350 0.630 -4.422 1.00 69.81 85 PRO A C 1
ATOM 659 O O . PRO A 1 85 ? 12.124 1.452 -5.315 1.00 69.81 85 PRO A O 1
ATOM 662 N N . MET A 1 86 ? 12.915 0.982 -3.260 1.00 64.19 86 MET A N 1
ATOM 663 C CA . MET A 1 86 ? 13.222 2.377 -2.889 1.00 64.19 86 MET A CA 1
ATOM 664 C C . MET A 1 86 ? 14.104 3.088 -3.921 1.00 64.19 86 MET A C 1
ATOM 666 O O . MET A 1 86 ? 13.905 4.265 -4.203 1.00 64.19 86 MET A O 1
ATOM 670 N N . ASP A 1 87 ? 15.043 2.362 -4.513 1.00 61.88 87 ASP A N 1
ATOM 671 C CA . ASP A 1 87 ? 15.922 2.793 -5.599 1.00 61.88 87 ASP A CA 1
ATOM 672 C C . ASP A 1 87 ? 15.166 3.228 -6.868 1.00 61.88 87 ASP A C 1
ATOM 674 O O . ASP A 1 87 ? 15.643 4.090 -7.602 1.00 61.88 87 ASP A O 1
ATOM 678 N N . ILE A 1 88 ? 13.955 2.713 -7.084 1.00 66.69 88 ILE A N 1
ATOM 679 C CA . ILE A 1 88 ? 13.096 3.012 -8.239 1.00 66.69 88 ILE A CA 1
ATOM 680 C C . ILE A 1 88 ? 12.023 4.055 -7.885 1.00 66.69 88 ILE A C 1
ATOM 682 O O . ILE A 1 88 ? 11.646 4.890 -8.718 1.00 66.69 88 ILE A O 1
ATOM 686 N N . LEU A 1 89 ? 11.529 4.029 -6.643 1.00 65.06 89 LEU A N 1
ATOM 687 C CA . LEU A 1 89 ? 10.410 4.852 -6.173 1.00 65.06 89 LEU A CA 1
ATOM 688 C C . LEU A 1 89 ? 10.671 6.357 -6.345 1.00 65.06 89 LEU A C 1
ATOM 690 O O . LEU A 1 89 ? 9.788 7.081 -6.807 1.00 65.06 89 LEU A O 1
ATOM 694 N N . TYR A 1 90 ? 11.887 6.822 -6.036 1.00 65.38 90 TYR A N 1
ATOM 695 C CA . TYR A 1 90 ? 12.246 8.244 -6.131 1.00 65.38 90 TYR A CA 1
ATOM 696 C C . TYR A 1 90 ? 12.248 8.790 -7.566 1.00 65.38 90 TYR A C 1
ATOM 698 O O . TYR A 1 90 ? 12.073 9.994 -7.750 1.00 65.38 90 TYR A O 1
ATOM 706 N N . GLY A 1 91 ? 12.438 7.931 -8.572 1.00 67.62 91 GLY A N 1
ATOM 707 C CA . GLY A 1 91 ? 12.503 8.336 -9.979 1.00 67.62 91 GLY A CA 1
ATOM 708 C C . GLY A 1 91 ? 11.193 8.160 -10.745 1.00 67.62 91 GLY A C 1
ATOM 709 O O . GLY A 1 91 ? 10.916 8.932 -11.661 1.00 67.62 91 GLY A O 1
ATOM 710 N N . HIS A 1 92 ? 10.380 7.161 -10.383 1.00 74.19 92 HIS A N 1
ATOM 711 C CA . HIS A 1 92 ? 9.286 6.706 -11.250 1.00 74.19 92 HIS A CA 1
ATOM 712 C C . HIS A 1 92 ? 7.917 6.567 -10.565 1.00 74.19 92 HIS A C 1
ATOM 714 O O . HIS A 1 92 ? 6.944 6.210 -11.234 1.00 74.19 92 HIS A O 1
ATOM 720 N N . GLY A 1 93 ? 7.817 6.884 -9.270 1.00 72.44 93 GLY A N 1
ATOM 721 C CA . GLY A 1 93 ? 6.549 6.941 -8.541 1.00 72.44 93 GLY A CA 1
ATOM 722 C C . GLY A 1 93 ? 5.941 5.575 -8.209 1.00 72.44 93 GLY A C 1
ATOM 723 O O . GLY A 1 93 ? 6.623 4.553 -8.184 1.00 72.44 93 GLY A O 1
ATOM 724 N N . ILE A 1 94 ? 4.640 5.579 -7.923 1.00 75.81 94 ILE A N 1
ATOM 725 C CA . ILE A 1 94 ? 3.853 4.425 -7.454 1.00 75.81 94 ILE A CA 1
ATOM 726 C C . ILE A 1 94 ? 3.220 3.707 -8.668 1.00 75.81 94 ILE A C 1
ATOM 728 O O . ILE A 1 94 ? 3.122 4.297 -9.744 1.00 75.81 94 ILE A O 1
ATOM 732 N N . LEU A 1 95 ? 2.877 2.420 -8.558 1.00 76.69 95 LEU A N 1
ATOM 733 C CA . LEU A 1 95 ? 2.094 1.665 -9.562 1.00 76.69 95 LEU A CA 1
ATOM 734 C C . LEU A 1 95 ? 0.695 1.379 -9.008 1.00 76.69 95 LEU A C 1
ATOM 736 O O . LEU A 1 95 ? 0.595 1.043 -7.829 1.00 76.69 95 LEU A O 1
ATOM 740 N N . ALA A 1 96 ? -0.362 1.449 -9.818 1.00 78.56 96 ALA A N 1
ATOM 741 C CA . ALA A 1 96 ? -1.681 1.003 -9.367 1.00 78.56 96 ALA A CA 1
ATOM 742 C C . ALA A 1 96 ? -1.790 -0.533 -9.378 1.00 78.56 96 ALA A C 1
ATOM 744 O O . ALA A 1 96 ? -1.062 -1.225 -10.095 1.00 78.56 96 ALA A O 1
ATOM 745 N N . ALA A 1 97 ? -2.709 -1.077 -8.577 1.00 78.62 97 ALA A N 1
ATOM 746 C CA . ALA A 1 97 ? -2.964 -2.518 -8.515 1.00 78.62 97 ALA A CA 1
ATOM 747 C C . ALA A 1 97 ? -3.274 -3.116 -9.899 1.00 78.62 97 ALA A C 1
ATOM 749 O O . ALA A 1 97 ? -4.170 -2.649 -10.602 1.00 78.62 97 ALA A O 1
ATOM 750 N N . GLY A 1 98 ? -2.534 -4.160 -10.287 1.00 79.38 98 GLY A N 1
ATOM 751 C CA . GLY A 1 98 ? -2.652 -4.816 -11.592 1.00 79.38 98 GLY A CA 1
ATOM 752 C C . GLY A 1 98 ? -1.907 -4.120 -12.735 1.00 79.38 98 GLY A C 1
ATOM 753 O O . GLY A 1 98 ? -1.877 -4.653 -13.844 1.00 79.38 98 GLY A O 1
ATOM 754 N N . GLU A 1 99 ? -1.287 -2.961 -12.500 1.00 82.94 99 GLU A N 1
ATOM 755 C CA . GLU A 1 99 ? -0.474 -2.301 -13.518 1.00 82.94 99 GLU A CA 1
ATOM 756 C C . GLU A 1 99 ? 0.902 -2.950 -13.666 1.00 82.94 99 GLU A C 1
ATOM 758 O O . GLU A 1 99 ? 1.494 -3.487 -12.723 1.00 82.94 99 GLU A O 1
ATOM 763 N N . SER A 1 100 ? 1.432 -2.844 -14.881 1.00 86.44 100 SER A N 1
ATOM 764 C CA . SER A 1 100 ? 2.808 -3.191 -15.206 1.00 86.44 100 SER A CA 1
ATOM 765 C C . SER A 1 100 ? 3.481 -2.021 -15.911 1.00 86.44 100 SER A C 1
ATOM 767 O O . SER A 1 100 ? 2.865 -1.368 -16.754 1.00 86.44 100 SER A O 1
ATOM 769 N N . ALA A 1 101 ? 4.745 -1.764 -15.588 1.00 85.50 101 ALA A N 1
ATOM 770 C CA . ALA A 1 101 ? 5.545 -0.738 -16.246 1.00 85.50 101 ALA A CA 1
ATOM 771 C C . ALA A 1 101 ? 6.971 -1.226 -16.489 1.00 85.50 101 ALA A C 1
ATOM 773 O O . ALA A 1 101 ? 7.576 -1.861 -15.624 1.00 85.50 101 ALA A O 1
ATOM 774 N N . ILE A 1 102 ? 7.509 -0.880 -17.657 1.00 87.19 102 ILE A N 1
ATOM 775 C CA . ILE A 1 102 ? 8.929 -1.038 -17.971 1.00 87.19 102 ILE A CA 1
ATOM 776 C C . ILE A 1 102 ? 9.638 0.246 -17.549 1.00 87.19 102 ILE A C 1
ATOM 778 O O . ILE A 1 102 ? 9.193 1.346 -17.883 1.00 87.19 102 ILE A O 1
ATOM 782 N N . ILE A 1 103 ? 10.720 0.101 -16.794 1.00 84.50 103 ILE A N 1
ATOM 783 C CA . ILE A 1 103 ? 11.482 1.209 -16.226 1.00 84.50 103 ILE A CA 1
ATOM 784 C C . ILE A 1 103 ? 12.937 1.055 -16.640 1.00 84.50 103 ILE A C 1
ATOM 786 O O . ILE A 1 103 ? 13.548 0.035 -16.344 1.00 84.50 103 ILE A O 1
ATOM 790 N N . GLU A 1 104 ? 13.490 2.077 -17.284 1.00 84.12 104 GLU A N 1
ATOM 791 C CA . GLU A 1 104 ? 14.910 2.147 -17.624 1.00 84.12 104 GLU A CA 1
ATOM 792 C C . GLU A 1 104 ? 15.689 2.760 -16.451 1.00 84.12 104 GLU A C 1
ATOM 794 O O . GLU A 1 104 ? 15.532 3.941 -16.137 1.00 84.12 104 GLU A O 1
ATOM 799 N N . LEU A 1 105 ? 16.502 1.944 -15.775 1.00 82.38 105 LEU A N 1
ATOM 800 C CA . LEU A 1 105 ? 17.322 2.359 -14.627 1.00 82.38 105 LEU A CA 1
ATOM 801 C C . LEU A 1 105 ? 18.623 3.039 -15.077 1.00 82.38 105 LEU A C 1
ATOM 803 O O . LEU A 1 105 ? 19.170 3.901 -14.387 1.00 82.38 105 LEU A O 1
ATOM 807 N N . SER A 1 106 ? 19.133 2.633 -16.237 1.00 81.50 106 SER A N 1
ATOM 808 C CA . SER A 1 106 ? 20.303 3.190 -16.919 1.00 81.50 106 SER A CA 1
ATOM 809 C C . SER A 1 106 ? 20.227 2.823 -18.406 1.00 81.50 106 SER A C 1
ATOM 811 O O . SER A 1 106 ? 19.461 1.917 -18.728 1.00 81.50 106 SER A O 1
ATOM 813 N N . PRO A 1 107 ? 21.028 3.440 -19.299 1.00 84.12 107 PRO A N 1
ATOM 814 C CA . PRO A 1 107 ? 21.028 3.080 -20.717 1.00 84.12 107 PRO A CA 1
ATOM 815 C C . PRO A 1 107 ? 21.144 1.562 -20.908 1.00 84.12 107 PRO A C 1
ATOM 817 O O . PRO A 1 107 ? 22.062 0.954 -20.351 1.00 84.12 107 PRO A O 1
ATOM 820 N N . ASP A 1 108 ? 20.195 0.976 -21.641 1.00 82.94 108 ASP A N 1
ATOM 821 C CA . ASP A 1 108 ? 20.082 -0.468 -21.924 1.00 82.94 108 ASP A CA 1
ATOM 822 C C . ASP A 1 108 ? 19.851 -1.388 -20.701 1.00 82.94 108 ASP A C 1
ATOM 824 O O . ASP A 1 108 ? 19.974 -2.610 -20.806 1.00 82.94 108 ASP A O 1
ATOM 828 N N . ASN A 1 109 ? 19.486 -0.838 -19.540 1.00 85.44 109 ASN A N 1
ATOM 829 C CA . ASN A 1 109 ? 19.142 -1.602 -18.339 1.00 85.44 109 ASN A CA 1
ATOM 830 C C . ASN A 1 109 ? 17.704 -1.299 -17.917 1.00 85.44 109 ASN A C 1
ATOM 832 O O . ASN A 1 109 ? 17.439 -0.271 -17.282 1.00 85.44 109 ASN A O 1
ATOM 836 N N . CYS A 1 110 ? 16.789 -2.203 -18.257 1.00 86.62 110 CYS A N 1
ATOM 837 C CA . CYS A 1 110 ? 15.383 -2.062 -17.925 1.00 86.62 110 CYS A CA 1
ATOM 838 C C . CYS A 1 110 ? 14.903 -3.153 -16.977 1.00 86.62 110 CYS A C 1
ATOM 840 O O . CYS A 1 110 ? 15.399 -4.277 -16.956 1.00 86.62 110 CYS A O 1
ATOM 842 N N . VAL A 1 111 ? 13.882 -2.805 -16.204 1.00 88.12 111 VAL A N 1
ATOM 843 C CA . VAL A 1 111 ? 13.147 -3.737 -15.356 1.00 88.12 111 VAL A CA 1
ATOM 844 C C . VAL A 1 111 ? 11.664 -3.659 -15.684 1.00 88.12 111 VAL A C 1
ATOM 846 O O . VAL A 1 111 ? 11.124 -2.576 -15.914 1.00 88.12 111 VAL A O 1
ATOM 849 N N . LEU A 1 112 ? 10.995 -4.806 -15.699 1.00 89.31 112 LEU A N 1
ATOM 850 C CA . LEU A 1 112 ? 9.542 -4.891 -15.754 1.00 89.31 112 LEU A CA 1
ATOM 851 C C . LEU A 1 112 ? 9.033 -5.028 -14.329 1.00 89.31 112 LEU A C 1
ATOM 853 O O . LEU A 1 112 ? 9.258 -6.048 -13.676 1.00 89.31 112 LEU A O 1
ATOM 857 N N . CYS A 1 113 ? 8.341 -3.996 -13.867 1.00 87.56 113 CYS A N 1
ATOM 858 C CA . CYS A 1 113 ? 7.675 -3.981 -12.579 1.00 87.56 113 CYS A CA 1
ATOM 859 C C . CYS A 1 113 ? 6.198 -4.320 -12.761 1.00 87.56 113 CYS A C 1
ATOM 861 O O . CYS A 1 113 ? 5.496 -3.598 -13.465 1.00 87.56 113 CYS A O 1
ATOM 863 N N . HIS A 1 114 ? 5.722 -5.369 -12.094 1.00 87.06 114 HIS A N 1
ATOM 864 C CA . HIS A 1 114 ? 4.302 -5.712 -12.018 1.00 87.06 114 HIS A CA 1
ATOM 865 C C . HIS A 1 114 ? 3.790 -5.495 -10.593 1.00 87.06 114 HIS A C 1
ATOM 867 O O . HIS A 1 114 ? 4.334 -6.045 -9.630 1.00 87.06 114 HIS A O 1
ATOM 873 N N . CYS A 1 115 ? 2.695 -4.753 -10.454 1.00 84.25 115 CYS A N 1
ATOM 874 C CA . CYS A 1 115 ? 1.993 -4.572 -9.191 1.00 84.25 115 CYS A CA 1
ATOM 875 C C . CYS A 1 115 ? 0.933 -5.664 -8.996 1.00 84.25 115 CYS A C 1
ATOM 877 O O . CYS A 1 115 ? -0.098 -5.660 -9.662 1.00 84.25 115 CYS A O 1
ATOM 879 N N . GLN A 1 116 ? 1.209 -6.648 -8.135 1.00 72.50 116 GLN A N 1
ATOM 880 C CA . GLN A 1 116 ? 0.252 -7.729 -7.840 1.00 72.50 116 GLN A CA 1
ATOM 881 C C . GLN A 1 116 ? -0.678 -7.382 -6.674 1.00 72.50 116 GLN A C 1
ATOM 883 O O . GLN A 1 116 ? -1.870 -7.643 -6.764 1.00 72.50 116 GLN A O 1
ATOM 888 N N . ASP A 1 117 ? -0.144 -6.745 -5.628 1.00 69.56 117 ASP A N 1
ATOM 889 C CA . ASP A 1 117 ? -0.900 -6.371 -4.428 1.00 69.56 117 ASP A CA 1
ATOM 890 C C . ASP A 1 117 ? -0.462 -4.994 -3.903 1.00 69.56 117 ASP A C 1
ATOM 892 O O . ASP A 1 117 ? -0.984 -3.961 -4.311 1.00 69.56 117 ASP A O 1
ATOM 896 N N . TYR A 1 118 ? 0.534 -4.998 -3.010 1.00 69.44 118 TYR A N 1
ATOM 897 C CA . TYR A 1 118 ? 1.061 -3.832 -2.288 1.00 69.44 118 TYR A CA 1
ATOM 898 C C . TYR A 1 118 ? 2.543 -3.573 -2.565 1.00 69.44 118 TYR A C 1
ATOM 900 O O . TYR A 1 118 ? 3.101 -2.552 -2.158 1.00 69.44 118 TYR A O 1
ATOM 908 N N . TRP A 1 119 ? 3.188 -4.516 -3.248 1.00 73.56 119 TRP A N 1
ATOM 909 C CA . TRP A 1 119 ? 4.585 -4.452 -3.634 1.00 73.56 119 TRP A CA 1
ATOM 910 C C . TRP A 1 119 ? 4.717 -4.774 -5.117 1.00 73.56 119 TRP A C 1
ATOM 912 O O . TRP A 1 119 ? 4.148 -5.754 -5.608 1.00 73.56 119 TRP A O 1
ATOM 922 N N . ALA A 1 120 ? 5.462 -3.937 -5.830 1.00 82.50 120 ALA A N 1
ATOM 923 C CA . ALA A 1 120 ? 5.769 -4.155 -7.227 1.00 82.50 120 ALA A CA 1
ATOM 924 C C . ALA A 1 120 ? 6.967 -5.100 -7.323 1.00 82.50 120 ALA A C 1
ATOM 926 O O . ALA A 1 120 ? 8.055 -4.809 -6.823 1.00 82.50 120 ALA A O 1
ATOM 927 N N . GLN A 1 121 ? 6.769 -6.236 -7.981 1.00 85.06 121 GLN A N 1
ATOM 928 C CA . GLN A 1 121 ? 7.864 -7.141 -8.302 1.00 85.06 121 GLN A CA 1
ATOM 929 C C . GLN A 1 121 ? 8.516 -6.662 -9.591 1.00 85.06 121 GLN A C 1
ATOM 931 O O . GLN A 1 121 ? 7.868 -6.647 -10.635 1.00 85.06 121 GLN A O 1
ATOM 936 N N . CYS A 1 122 ? 9.779 -6.258 -9.497 1.00 86.12 122 CYS A N 1
ATOM 937 C CA . CYS A 1 122 ? 10.574 -5.786 -10.620 1.00 86.12 122 CYS A CA 1
ATOM 938 C C . CYS A 1 122 ? 11.629 -6.834 -10.966 1.00 86.12 122 CYS A C 1
ATOM 940 O O . CYS A 1 122 ? 12.425 -7.203 -10.105 1.00 86.12 122 CYS A O 1
ATOM 942 N N . ASN A 1 123 ? 11.623 -7.306 -12.209 1.00 87.19 123 ASN A N 1
ATOM 943 C CA . ASN A 1 123 ? 12.623 -8.238 -12.727 1.00 87.19 123 ASN A CA 1
ATOM 944 C C . ASN A 1 123 ? 13.306 -7.637 -13.953 1.00 87.19 123 ASN A C 1
ATOM 946 O O . ASN A 1 123 ? 12.683 -6.851 -14.670 1.00 87.19 123 ASN A O 1
ATOM 950 N N . ASP A 1 124 ? 14.551 -8.041 -14.202 1.00 87.44 124 ASP A N 1
ATOM 951 C CA . ASP A 1 124 ? 15.301 -7.637 -15.392 1.00 87.44 124 ASP A CA 1
ATOM 952 C C . ASP A 1 124 ? 14.488 -7.907 -16.660 1.00 87.44 124 ASP A C 1
ATOM 954 O O . ASP A 1 124 ? 13.886 -8.974 -16.831 1.00 87.44 124 ASP A O 1
ATOM 958 N N . TYR A 1 125 ? 14.449 -6.914 -17.542 1.00 85.56 125 TYR A N 1
ATOM 959 C CA . TYR A 1 125 ? 13.606 -6.932 -18.723 1.00 85.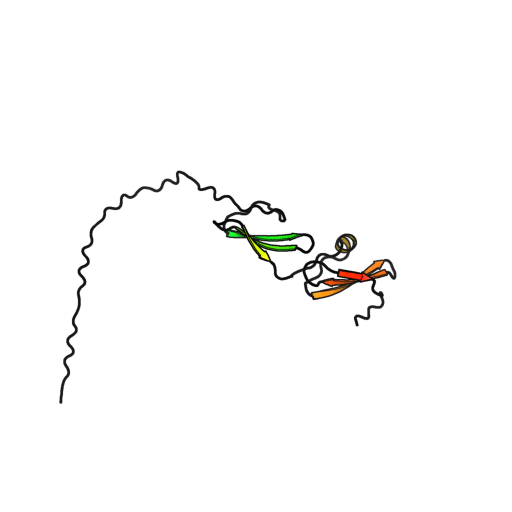56 125 TYR A CA 1
ATOM 960 C C . TYR A 1 125 ? 14.266 -6.171 -19.871 1.00 85.56 125 TYR A C 1
ATOM 962 O O . TYR A 1 125 ? 14.918 -5.155 -19.637 1.00 85.56 125 TYR A O 1
ATOM 970 N N . PRO A 1 126 ? 14.131 -6.623 -21.124 1.00 84.12 126 PRO A N 1
ATOM 971 C CA . PRO A 1 126 ? 14.779 -5.934 -22.224 1.00 84.12 126 PRO A CA 1
ATOM 972 C C . PRO A 1 126 ? 14.051 -4.611 -22.548 1.00 84.12 126 PRO A C 1
ATOM 974 O O . PRO A 1 126 ? 12.823 -4.505 -22.505 1.00 84.12 126 PRO A O 1
ATOM 977 N N . CYS A 1 127 ? 14.826 -3.559 -22.827 1.00 80.75 127 CYS A N 1
ATOM 978 C CA . CYS A 1 127 ? 14.320 -2.193 -23.030 1.00 80.75 127 CYS A CA 1
ATOM 979 C C . CYS A 1 127 ? 13.534 -1.990 -24.339 1.00 80.75 127 CYS A C 1
ATOM 981 O O . CYS A 1 127 ? 12.961 -0.927 -24.565 1.00 80.75 127 CYS A O 1
ATOM 983 N N . ASP A 1 128 ? 13.500 -2.995 -25.210 1.00 78.62 128 ASP A N 1
ATOM 984 C CA . ASP A 1 128 ? 12.826 -2.993 -26.510 1.00 78.62 128 ASP A CA 1
ATOM 985 C C . ASP A 1 128 ? 11.297 -3.181 -26.420 1.00 78.62 128 ASP A C 1
ATOM 987 O O . ASP A 1 128 ? 10.600 -3.043 -27.427 1.00 78.62 128 ASP A O 1
ATOM 991 N N . GLY A 1 129 ? 10.750 -3.399 -25.217 1.00 59.28 129 GLY A N 1
ATOM 992 C CA . GLY A 1 129 ? 9.345 -3.101 -24.915 1.00 59.28 129 GLY A CA 1
ATOM 993 C C . GLY A 1 129 ? 8.307 -4.148 -25.334 1.00 59.28 129 GLY A C 1
ATOM 994 O O . GLY A 1 129 ? 7.113 -3.840 -25.335 1.00 59.28 129 GLY A O 1
ATOM 995 N N . ILE A 1 130 ? 8.710 -5.373 -25.688 1.00 57.62 130 ILE A N 1
ATOM 996 C CA . ILE A 1 130 ? 7.777 -6.424 -26.140 1.00 57.62 130 ILE A CA 1
ATOM 997 C C . ILE A 1 130 ? 7.173 -7.178 -24.948 1.00 57.62 130 ILE A C 1
ATOM 999 O O . ILE A 1 130 ? 7.591 -8.294 -24.637 1.00 57.62 130 ILE A O 1
ATOM 1003 N N . ILE A 1 131 ? 6.163 -6.583 -24.305 1.00 57.03 131 ILE A N 1
ATOM 1004 C CA . ILE A 1 131 ? 5.359 -7.247 -23.263 1.00 57.03 131 ILE A CA 1
ATOM 1005 C C . ILE A 1 131 ? 4.600 -8.412 -23.923 1.00 57.03 131 ILE A C 1
ATOM 1007 O O . ILE A 1 131 ? 3.683 -8.180 -24.709 1.00 57.03 131 ILE A O 1
ATOM 1011 N N . ALA A 1 132 ? 5.055 -9.644 -23.672 1.00 49.03 132 ALA A N 1
ATOM 1012 C CA . ALA A 1 132 ? 4.479 -10.882 -24.204 1.00 49.03 132 ALA A CA 1
ATOM 1013 C C . ALA A 1 132 ? 3.210 -11.305 -23.454 1.00 49.03 132 ALA A C 1
ATOM 1015 O O . ALA A 1 132 ? 3.165 -11.103 -22.218 1.00 49.03 132 ALA A O 1
#

Secondary structure (DSSP, 8-state):
-----------------------------S-----PPEEPSSSSSSEE-TT-EEEEEETTEEEEEEEETTEEEEEEPPP-EEB--HHHHHHH--EETT-EEEEEEETTEEEEEEESSSBEEEEEE-TT----